Protein AF-A0A927L6U7-F1 (afdb_monomer_lite)

Foldseek 3Di:
DLDDADAADADALQSRLVSLVSLCVSLVDDLVLLQVQLVVVVAHDDSVNSVVSSVDSGQDDLSNLLSNCSSSVHDDPRSVSSSVRSVCNVVDDPPDDDDDDDDDDDDDPPDPPDPDDDDDDDDDDDDDDDDDDDDDDPDDDDDDDDDDDDDD

Secondary structure (DSSP, 8-state):
--PPPPPPPSS-HHHHHHHHHHHHHHHT--HHHHHHHHHHTT----HHHHHHHHHS-SPPPHHHHHHHHHHTT--THHHHHHHHHHHHHHH-S-----------S--STTSSS-----S-S-------------------------------

Structure (mmCIF, N/CA/C/O backbone):
data_AF-A0A927L6U7-F1
#
_entry.id   AF-A0A927L6U7-F1
#
loop_
_atom_site.group_PDB
_atom_site.id
_atom_site.type_symbol
_atom_site.label_atom_id
_atom_site.label_alt_id
_atom_site.label_comp_id
_atom_site.label_asym_id
_atom_site.label_entity_id
_atom_site.label_seq_id
_atom_site.pdbx_PDB_ins_code
_atom_site.Cartn_x
_atom_site.Cartn_y
_atom_site.Cartn_z
_atom_site.occupancy
_atom_site.B_iso_or_equiv
_atom_site.auth_seq_id
_atom_site.auth_comp_id
_atom_site.auth_asym_id
_atom_site.auth_atom_id
_atom_site.pdbx_PDB_model_num
ATOM 1 N N . MET A 1 1 ? -13.674 20.165 -5.636 1.00 50.75 1 MET A N 1
ATOM 2 C CA . MET A 1 1 ? -12.851 19.553 -6.700 1.00 50.75 1 MET A CA 1
ATOM 3 C C . MET A 1 1 ? -12.357 18.213 -6.175 1.00 50.75 1 MET A C 1
ATOM 5 O O . MET A 1 1 ? -11.570 18.210 -5.239 1.00 50.75 1 MET A O 1
ATOM 9 N N . THR A 1 2 ? -12.875 17.089 -6.673 1.00 66.56 2 THR A N 1
ATOM 10 C CA . THR A 1 2 ? -12.403 15.758 -6.253 1.00 66.56 2 THR A CA 1
ATOM 11 C C . THR A 1 2 ? -11.157 15.427 -7.066 1.00 66.56 2 THR A C 1
ATOM 13 O O . THR A 1 2 ? -11.264 15.070 -8.235 1.00 66.56 2 THR A O 1
ATOM 16 N N . THR A 1 3 ? -9.974 15.617 -6.481 1.00 84.38 3 THR A N 1
ATOM 17 C CA . THR A 1 3 ? -8.709 15.210 -7.110 1.00 84.38 3 THR A CA 1
ATOM 18 C C . THR A 1 3 ? -8.702 13.694 -7.300 1.00 84.38 3 THR A C 1
ATOM 20 O O . THR A 1 3 ? -9.001 12.954 -6.362 1.00 84.38 3 THR A O 1
ATOM 23 N N . ALA A 1 4 ? -8.356 13.236 -8.505 1.00 86.94 4 ALA A N 1
ATOM 24 C CA . ALA A 1 4 ? -8.207 11.816 -8.813 1.00 86.94 4 ALA A CA 1
ATOM 25 C C . ALA A 1 4 ? -7.111 11.162 -7.942 1.00 86.94 4 ALA A C 1
ATOM 27 O O . ALA A 1 4 ? -6.140 11.839 -7.586 1.00 86.94 4 ALA A O 1
ATOM 28 N N . PRO A 1 5 ? -7.240 9.869 -7.588 1.00 88.62 5 PRO A N 1
ATOM 29 C CA . PRO A 1 5 ? -6.202 9.170 -6.841 1.00 88.62 5 PRO A CA 1
ATOM 30 C C . PRO A 1 5 ? -4.890 9.123 -7.639 1.00 88.62 5 PRO A C 1
ATOM 32 O O . PRO A 1 5 ? -4.922 8.994 -8.866 1.00 88.62 5 PRO A O 1
ATOM 35 N N . PRO A 1 6 ? -3.727 9.202 -6.969 1.00 92.12 6 PRO A N 1
ATOM 36 C CA . PRO A 1 6 ? -2.445 9.057 -7.642 1.00 92.12 6 PRO A CA 1
ATOM 37 C C . PRO A 1 6 ? -2.305 7.655 -8.242 1.00 92.12 6 PRO A C 1
ATOM 39 O O . PRO A 1 6 ? -2.700 6.658 -7.634 1.00 92.12 6 PRO A O 1
ATOM 42 N N . THR A 1 7 ? -1.705 7.585 -9.426 1.00 93.69 7 THR A N 1
ATOM 43 C CA . THR A 1 7 ? -1.362 6.328 -10.093 1.00 93.69 7 THR A CA 1
ATOM 44 C C . THR A 1 7 ? -0.006 5.807 -9.606 1.00 93.69 7 THR A C 1
ATOM 46 O O . THR A 1 7 ? 0.863 6.607 -9.234 1.00 93.69 7 THR A O 1
ATOM 49 N N . PRO A 1 8 ? 0.212 4.481 -9.610 1.00 94.12 8 PRO A N 1
ATOM 50 C CA . PRO A 1 8 ? 1.513 3.914 -9.284 1.00 94.12 8 PRO A CA 1
ATOM 51 C C . PRO A 1 8 ? 2.572 4.351 -10.311 1.00 94.12 8 PRO A C 1
ATOM 53 O O . PRO A 1 8 ? 2.256 4.534 -11.490 1.00 94.12 8 PRO A O 1
ATOM 56 N N . PRO A 1 9 ? 3.832 4.535 -9.890 1.00 92.00 9 PRO A N 1
ATOM 57 C CA . PRO A 1 9 ? 4.920 4.862 -10.790 1.00 92.00 9 PRO A CA 1
ATOM 58 C C . PRO A 1 9 ? 5.399 3.602 -11.513 1.00 92.00 9 PRO A C 1
ATOM 60 O O . PRO A 1 9 ? 5.211 2.480 -11.050 1.00 92.00 9 PRO A O 1
ATOM 63 N N . THR A 1 10 ? 6.088 3.807 -12.627 1.00 87.00 10 THR A N 1
ATOM 64 C CA . THR A 1 10 ? 6.986 2.802 -13.209 1.00 87.00 10 THR A CA 1
ATOM 65 C C . THR A 1 10 ? 8.406 3.102 -12.726 1.00 87.00 10 THR A C 1
ATOM 67 O O . THR A 1 10 ? 8.743 4.277 -12.575 1.00 87.00 10 THR A O 1
ATOM 70 N N . GLY A 1 11 ? 9.238 2.087 -12.479 1.00 87.19 11 GLY A N 1
ATOM 71 C CA . GLY A 1 11 ? 10.654 2.299 -12.151 1.00 87.19 11 GLY A CA 1
ATOM 72 C C . GLY A 1 11 ? 11.149 1.461 -10.980 1.00 87.19 11 GLY A C 1
ATOM 73 O O . GLY A 1 11 ? 11.176 0.239 -11.078 1.00 87.19 11 GLY A O 1
ATOM 74 N N . ASP A 1 12 ? 11.585 2.125 -9.908 1.00 92.69 12 ASP A N 1
ATOM 75 C CA . ASP A 1 12 ? 12.260 1.507 -8.766 1.00 92.69 12 ASP A CA 1
ATOM 76 C C . ASP A 1 12 ? 11.430 1.528 -7.465 1.00 92.69 12 ASP A C 1
ATOM 78 O O . ASP A 1 12 ? 10.332 2.089 -7.375 1.00 92.69 12 ASP A O 1
ATOM 82 N N . ALA A 1 13 ? 11.972 0.882 -6.429 1.00 95.44 13 ALA A N 1
ATOM 83 C CA . ALA A 1 13 ? 11.335 0.770 -5.121 1.00 95.44 13 ALA A CA 1
ATOM 84 C C . ALA A 1 13 ? 11.180 2.121 -4.398 1.00 95.44 13 ALA A C 1
ATOM 86 O O . ALA A 1 13 ? 10.174 2.339 -3.720 1.00 95.44 13 ALA A O 1
ATOM 87 N N . VAL A 1 14 ? 12.139 3.036 -4.564 1.00 96.06 14 VAL A N 1
ATOM 88 C CA . VAL A 1 14 ? 12.146 4.353 -3.909 1.00 96.06 14 VAL A CA 1
ATOM 89 C C . VAL A 1 14 ? 10.981 5.190 -4.437 1.00 96.06 14 VAL A C 1
ATOM 91 O O . VAL A 1 14 ? 10.171 5.715 -3.665 1.00 96.06 14 VAL A O 1
ATOM 94 N N . ALA A 1 15 ? 10.844 5.257 -5.763 1.00 95.81 15 ALA A N 1
ATOM 95 C CA . ALA A 1 15 ? 9.754 5.946 -6.439 1.00 95.81 15 ALA A CA 1
ATOM 96 C C . ALA A 1 15 ? 8.395 5.352 -6.047 1.00 95.81 15 ALA A C 1
ATOM 98 O O . ALA A 1 15 ? 7.436 6.094 -5.802 1.00 95.81 15 ALA A O 1
ATOM 99 N N . PHE A 1 16 ? 8.320 4.024 -5.931 1.00 97.31 16 PHE A N 1
ATOM 100 C CA . PHE A 1 16 ? 7.114 3.320 -5.509 1.00 97.31 16 PHE A CA 1
ATOM 101 C C . PHE A 1 16 ? 6.679 3.694 -4.091 1.00 97.31 16 PHE A C 1
ATOM 103 O O . PHE A 1 16 ? 5.523 4.073 -3.887 1.00 97.31 16 PHE A O 1
ATOM 110 N N . VAL A 1 17 ? 7.591 3.689 -3.113 1.00 97.38 17 VAL A N 1
ATOM 111 C CA . VAL A 1 17 ? 7.245 4.111 -1.748 1.00 97.38 17 VAL A CA 1
ATOM 112 C C . VAL A 1 17 ? 6.881 5.598 -1.703 1.00 97.38 17 VAL A C 1
ATOM 114 O O . VAL A 1 17 ? 5.909 5.974 -1.044 1.00 97.38 17 VAL A O 1
ATOM 117 N N . ALA A 1 18 ? 7.572 6.456 -2.457 1.00 96.88 18 ALA A N 1
ATOM 118 C CA . ALA A 1 18 ? 7.202 7.866 -2.571 1.00 96.88 18 ALA A CA 1
ATOM 119 C C . ALA A 1 18 ? 5.784 8.057 -3.146 1.00 96.88 18 ALA A C 1
ATOM 121 O O . ALA A 1 18 ? 5.051 8.960 -2.733 1.00 96.88 18 ALA A O 1
ATOM 122 N N . ALA A 1 19 ? 5.354 7.202 -4.074 1.00 97.25 19 ALA A N 1
ATOM 123 C CA . ALA A 1 19 ? 3.979 7.196 -4.561 1.00 97.25 19 ALA A CA 1
ATOM 124 C C . ALA A 1 19 ? 2.981 6.703 -3.504 1.00 97.25 19 ALA A C 1
ATOM 126 O O . ALA A 1 19 ? 1.929 7.321 -3.351 1.00 97.25 19 ALA A O 1
ATOM 127 N N . LEU A 1 20 ? 3.314 5.679 -2.711 1.00 97.56 20 LEU A N 1
ATOM 128 C CA . LEU A 1 20 ? 2.471 5.251 -1.585 1.00 97.56 20 LEU A CA 1
ATOM 129 C C . LEU A 1 20 ? 2.307 6.360 -0.531 1.00 97.56 20 LEU A C 1
ATOM 131 O O . LEU A 1 20 ? 1.214 6.552 0.002 1.00 97.56 20 LEU A O 1
ATOM 135 N N . ARG A 1 21 ? 3.359 7.147 -0.263 1.00 97.50 21 ARG A N 1
ATOM 136 C CA . ARG A 1 21 ? 3.282 8.336 0.610 1.00 97.50 21 ARG A CA 1
ATOM 137 C C . ARG A 1 21 ? 2.318 9.387 0.041 1.00 97.50 21 ARG A C 1
ATOM 139 O O . ARG A 1 21 ? 1.515 9.948 0.786 1.00 97.50 21 ARG A O 1
ATOM 146 N N . ARG A 1 22 ? 2.335 9.614 -1.277 1.00 96.88 22 ARG A N 1
ATOM 147 C CA . ARG A 1 22 ? 1.369 10.497 -1.960 1.00 96.88 22 ARG A CA 1
ATOM 148 C C . ARG A 1 22 ? -0.056 9.949 -1.896 1.00 96.88 22 ARG A C 1
ATOM 150 O O . ARG A 1 22 ? -0.978 10.712 -1.623 1.00 96.88 22 ARG A O 1
ATOM 157 N N . LEU A 1 23 ? -0.237 8.639 -2.070 1.00 97.06 23 LEU A N 1
ATOM 158 C CA . LEU A 1 23 ? -1.537 7.981 -1.930 1.00 97.06 23 LEU A CA 1
ATOM 159 C C . LEU A 1 23 ? -2.097 8.129 -0.509 1.00 97.06 23 LEU A C 1
ATOM 161 O O . LEU A 1 23 ? -3.270 8.461 -0.343 1.00 97.06 23 LEU A O 1
ATOM 165 N N . LYS A 1 24 ? -1.247 7.982 0.516 1.00 96.19 24 LYS A N 1
ATOM 166 C CA . LYS A 1 24 ? -1.626 8.277 1.903 1.00 96.19 24 LYS A CA 1
ATOM 167 C C . LYS A 1 24 ? -2.144 9.701 2.045 1.00 96.19 24 LYS A C 1
ATOM 169 O O . LYS A 1 24 ? -3.215 9.895 2.614 1.00 96.19 24 LYS A O 1
ATOM 174 N N . ALA A 1 25 ? -1.373 10.678 1.568 1.00 96.44 25 ALA A N 1
ATOM 175 C CA . ALA A 1 25 ? -1.727 12.087 1.680 1.00 96.44 25 ALA A CA 1
ATOM 176 C C . ALA A 1 25 ? -3.061 12.380 0.979 1.00 96.44 25 ALA A C 1
ATOM 178 O O . ALA A 1 25 ? -3.921 13.036 1.558 1.00 96.44 25 ALA A O 1
ATOM 179 N N . TRP A 1 26 ? -3.267 11.806 -0.210 1.00 96.44 26 TRP A N 1
ATOM 180 C CA . TRP A 1 26 ? -4.523 11.899 -0.951 1.00 96.44 26 TRP A CA 1
ATOM 181 C C . TRP A 1 26 ? -5.715 11.317 -0.177 1.00 96.44 26 TRP A C 1
ATOM 183 O O . TRP A 1 26 ? -6.782 11.921 -0.155 1.00 96.44 26 TRP A O 1
ATOM 193 N N . SER A 1 27 ? -5.531 10.184 0.511 1.00 94.81 27 SER A N 1
ATOM 194 C CA . SER A 1 27 ? -6.610 9.553 1.287 1.00 94.81 27 SER A CA 1
ATOM 195 C C . SER A 1 27 ? -7.085 10.388 2.485 1.00 94.81 27 SER A C 1
ATOM 197 O O . SER A 1 27 ? -8.159 10.124 3.025 1.00 94.81 27 SER A O 1
ATOM 199 N N . GLY A 1 28 ? -6.269 11.341 2.959 1.00 95.69 28 GLY A N 1
ATOM 200 C CA . GLY A 1 28 ? -6.539 12.138 4.160 1.00 95.69 28 GLY A CA 1
ATOM 201 C C . GLY A 1 28 ? -6.558 11.337 5.470 1.00 95.69 28 GLY A C 1
ATOM 202 O O . GLY A 1 28 ? -6.887 11.880 6.523 1.00 95.69 28 GLY A O 1
ATOM 203 N N . LEU A 1 29 ? -6.217 10.043 5.443 1.00 95.31 29 LEU A N 1
ATOM 204 C CA . LEU A 1 29 ? -6.307 9.174 6.611 1.00 95.31 29 LEU A CA 1
ATOM 205 C C . LEU A 1 29 ? -5.055 9.236 7.491 1.00 95.31 29 LEU A C 1
ATOM 207 O O . LEU A 1 29 ? -3.909 9.070 7.045 1.00 95.31 29 LEU A O 1
ATOM 211 N N . SER A 1 30 ? -5.288 9.332 8.802 1.00 95.69 30 SER A N 1
ATOM 212 C CA . SER A 1 30 ? -4.275 8.983 9.797 1.00 95.69 30 SER A CA 1
ATOM 213 C C . SER A 1 30 ? -3.917 7.498 9.679 1.00 95.69 30 SER A C 1
ATOM 215 O O . SER A 1 30 ? -4.669 6.690 9.136 1.00 95.69 30 SER A O 1
ATOM 217 N N . TYR A 1 31 ? -2.758 7.098 10.196 1.00 95.25 31 TYR A N 1
ATOM 218 C CA . TYR A 1 31 ? -2.370 5.685 10.163 1.00 95.25 31 TYR A CA 1
ATOM 219 C C . TYR A 1 31 ? -3.332 4.776 10.952 1.00 95.25 31 TYR A C 1
ATOM 221 O O . TYR A 1 31 ? -3.599 3.666 10.512 1.00 95.25 31 TYR A O 1
ATOM 229 N N . ARG A 1 32 ? -3.920 5.256 12.060 1.00 94.44 32 ARG A N 1
ATOM 230 C CA . ARG A 1 32 ? -4.980 4.519 12.776 1.00 94.44 32 ARG A CA 1
ATOM 231 C C . ARG A 1 32 ? -6.261 4.403 11.944 1.00 94.44 32 ARG A C 1
ATOM 233 O O . ARG A 1 32 ? -6.969 3.407 12.023 1.00 94.44 32 ARG A O 1
ATOM 240 N N . GLY A 1 33 ? -6.561 5.421 11.132 1.00 96.69 33 GLY A N 1
ATOM 241 C CA . GLY A 1 33 ? -7.657 5.369 10.164 1.00 96.69 33 GLY A CA 1
ATOM 242 C C . GLY A 1 33 ? -7.420 4.328 9.068 1.00 96.69 33 GLY A C 1
ATOM 243 O O . GLY A 1 33 ? -8.349 3.608 8.713 1.00 96.69 33 GLY A O 1
ATOM 244 N N . LEU A 1 34 ? -6.180 4.211 8.582 1.00 96.12 34 LEU A N 1
ATOM 245 C CA . LEU A 1 34 ? -5.787 3.173 7.624 1.00 96.12 34 LEU A CA 1
ATOM 246 C C . LEU A 1 34 ? -5.922 1.768 8.215 1.00 96.12 34 LEU A C 1
ATOM 248 O O . LEU A 1 34 ? -6.489 0.904 7.563 1.00 96.12 34 LEU A O 1
ATOM 252 N N . GLU A 1 35 ? -5.452 1.549 9.442 1.00 95.62 35 GLU A N 1
ATOM 253 C CA . GLU A 1 35 ? -5.568 0.259 10.138 1.00 95.62 35 GLU A CA 1
ATOM 254 C C . GLU A 1 35 ? -7.032 -0.177 10.294 1.00 95.62 35 GLU A C 1
ATOM 256 O O . GLU A 1 35 ? -7.394 -1.305 9.947 1.00 95.62 35 GLU A O 1
ATOM 261 N N . ARG A 1 36 ? -7.903 0.742 10.730 1.00 96.44 36 ARG A N 1
ATOM 262 C CA . ARG A 1 36 ? -9.340 0.473 10.831 1.00 96.44 36 ARG A CA 1
ATOM 263 C C . ARG A 1 36 ? -9.948 0.136 9.466 1.00 96.44 36 ARG A C 1
ATOM 265 O O . ARG A 1 36 ? -10.616 -0.884 9.350 1.00 96.44 36 ARG A O 1
ATOM 272 N N . ARG A 1 3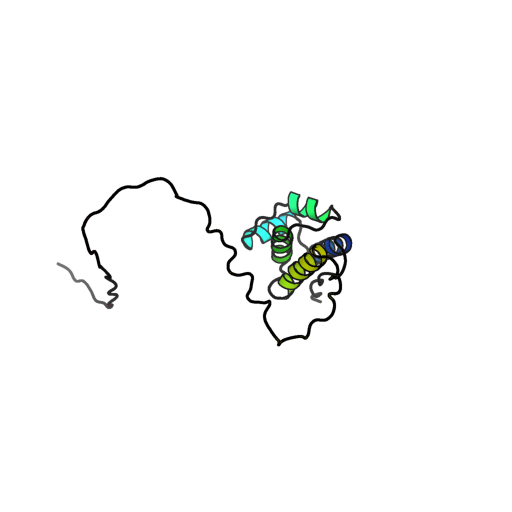7 ? -9.673 0.930 8.424 1.00 95.38 37 ARG A N 1
ATOM 273 C CA . ARG A 1 37 ? -10.194 0.661 7.071 1.00 95.38 37 ARG A CA 1
ATOM 274 C C . ARG A 1 37 ? -9.643 -0.612 6.441 1.00 95.38 37 ARG A C 1
ATOM 276 O O . ARG A 1 37 ? -10.355 -1.257 5.681 1.00 95.38 37 ARG A O 1
ATOM 283 N N . ALA A 1 38 ? -8.393 -0.968 6.723 1.00 92.19 38 ALA A N 1
ATOM 284 C CA . ALA A 1 38 ? -7.829 -2.240 6.289 1.00 92.19 38 ALA A CA 1
ATOM 285 C C . ALA A 1 38 ? -8.614 -3.397 6.916 1.00 92.19 38 ALA A C 1
ATOM 287 O O . ALA A 1 38 ? -9.044 -4.291 6.196 1.00 92.19 38 ALA A O 1
ATOM 288 N N . THR A 1 39 ? -8.885 -3.310 8.221 1.00 92.25 39 THR A N 1
ATOM 289 C CA . THR A 1 39 ? -9.672 -4.308 8.960 1.00 92.25 39 THR A CA 1
ATOM 290 C C . THR A 1 39 ? -11.099 -4.414 8.419 1.00 92.25 39 THR A C 1
ATOM 292 O O . THR A 1 39 ? -11.572 -5.513 8.150 1.00 92.25 39 THR A O 1
ATOM 295 N N . GLU A 1 40 ? -11.767 -3.281 8.177 1.00 91.38 40 GLU A N 1
ATOM 296 C CA . GLU A 1 40 ? -13.096 -3.227 7.542 1.00 91.38 40 GLU A CA 1
ATOM 297 C C . GLU A 1 40 ? -13.099 -3.844 6.133 1.00 91.38 40 GLU A C 1
ATOM 299 O O . GLU A 1 40 ? -14.097 -4.414 5.702 1.00 91.38 40 GLU A O 1
ATOM 304 N N . ALA A 1 41 ? -11.977 -3.756 5.414 1.00 86.88 41 ALA A N 1
ATOM 305 C CA . ALA A 1 41 ? -11.787 -4.374 4.106 1.00 86.88 41 ALA A CA 1
ATOM 306 C C . ALA A 1 41 ? -11.353 -5.854 4.173 1.00 86.88 41 ALA A C 1
ATOM 308 O O . ALA A 1 41 ? -11.117 -6.449 3.125 1.00 86.88 41 ALA A O 1
ATOM 309 N N . GLY A 1 42 ? -11.243 -6.451 5.367 1.00 89.06 42 GLY A N 1
ATOM 310 C CA . GLY A 1 42 ? -10.830 -7.846 5.557 1.00 89.06 42 GLY A CA 1
ATOM 311 C C . GLY A 1 42 ? -9.315 -8.077 5.521 1.00 89.06 42 GLY A C 1
ATOM 312 O O . GLY A 1 42 ? -8.869 -9.217 5.415 1.00 89.06 42 GLY A O 1
ATOM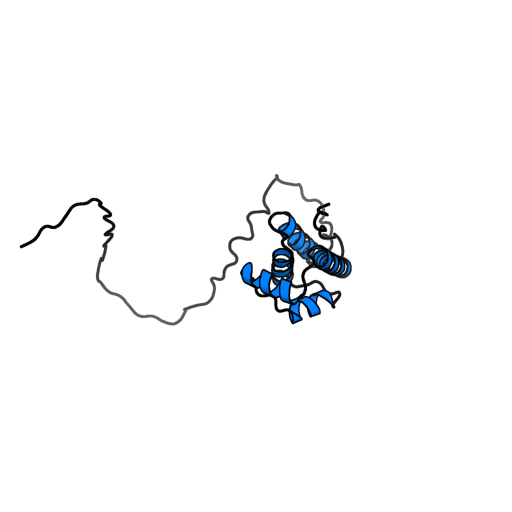 313 N N . HIS A 1 43 ? -8.515 -7.016 5.615 1.00 92.12 43 HIS A N 1
ATOM 314 C CA . HIS A 1 43 ? -7.057 -7.083 5.634 1.00 92.12 43 HIS A CA 1
ATOM 315 C C . HIS A 1 43 ? -6.483 -6.774 7.017 1.00 92.12 43 HIS A C 1
ATOM 317 O O . HIS A 1 43 ? -7.058 -6.030 7.809 1.00 92.12 43 HIS A O 1
ATOM 323 N N . VAL A 1 44 ? -5.275 -7.275 7.276 1.00 91.44 44 VAL A N 1
ATOM 324 C CA . VAL A 1 44 ? -4.515 -6.956 8.489 1.00 91.44 44 VAL A CA 1
ATOM 325 C C . VAL A 1 44 ? -3.370 -6.017 8.123 1.00 91.44 44 VAL A C 1
ATOM 327 O O . VAL A 1 44 ? -2.402 -6.420 7.481 1.00 91.44 44 VAL A O 1
ATOM 330 N N . LEU A 1 45 ? -3.472 -4.754 8.541 1.00 93.44 45 LEU A N 1
ATOM 331 C CA . LEU A 1 45 ? -2.414 -3.758 8.369 1.00 93.44 45 LEU A CA 1
ATOM 332 C C . LEU A 1 45 ? -2.245 -2.940 9.655 1.00 93.44 45 LEU A C 1
ATOM 334 O O . LEU A 1 45 ? -2.888 -1.898 9.806 1.00 93.44 45 LEU A O 1
ATOM 338 N N . PRO A 1 46 ? -1.371 -3.383 10.576 1.00 94.44 46 PRO A N 1
ATOM 339 C CA . PRO A 1 46 ? -1.131 -2.660 11.812 1.00 94.44 46 PRO A CA 1
ATOM 340 C C . PRO A 1 46 ? -0.582 -1.257 11.552 1.00 94.44 46 PRO A C 1
ATOM 342 O O . PRO A 1 46 ? 0.258 -1.068 10.662 1.00 94.44 46 PRO A O 1
ATOM 345 N N . TYR A 1 47 ? -0.967 -0.290 12.387 1.00 92.00 47 TYR A N 1
ATOM 346 C CA . TYR A 1 47 ? -0.470 1.094 12.330 1.00 92.00 47 TYR A CA 1
ATOM 347 C C . TYR A 1 47 ? 1.064 1.161 12.186 1.00 92.00 47 TYR A C 1
ATOM 349 O O . TYR A 1 47 ? 1.596 1.861 11.319 1.00 92.00 47 TYR A O 1
ATOM 357 N N . SER A 1 48 ? 1.780 0.405 13.024 1.00 93.38 48 SER A N 1
ATOM 358 C CA . SER A 1 48 ? 3.246 0.400 13.090 1.00 93.38 48 SER A CA 1
ATOM 359 C C . SER A 1 48 ? 3.878 -0.199 11.838 1.00 93.38 48 SER A C 1
ATOM 361 O O . SER A 1 48 ? 4.947 0.240 11.412 1.00 93.38 48 SER A O 1
ATOM 363 N N . THR A 1 49 ? 3.197 -1.160 11.213 1.00 94.75 49 THR A N 1
ATOM 364 C CA . THR A 1 49 ? 3.629 -1.777 9.959 1.00 94.75 49 THR A CA 1
ATOM 365 C C . THR A 1 49 ? 3.476 -0.792 8.811 1.00 94.75 49 THR A C 1
ATOM 367 O O . THR A 1 49 ? 4.428 -0.602 8.061 1.00 94.75 49 THR A O 1
ATOM 370 N N . ALA A 1 50 ? 2.340 -0.094 8.715 1.00 94.56 50 ALA A N 1
ATOM 371 C CA . ALA A 1 50 ? 2.146 0.948 7.707 1.00 94.56 50 ALA A CA 1
ATOM 372 C C . ALA A 1 50 ? 3.172 2.085 7.856 1.00 94.56 50 ALA A C 1
ATOM 374 O O . ALA A 1 50 ? 3.753 2.524 6.865 1.00 94.56 50 ALA A O 1
ATOM 375 N N . ALA A 1 51 ? 3.442 2.530 9.087 1.00 96.19 51 ALA A N 1
ATOM 376 C CA . ALA A 1 51 ? 4.444 3.561 9.353 1.00 96.19 51 ALA A CA 1
ATOM 377 C C . ALA A 1 51 ? 5.863 3.094 8.987 1.00 96.19 51 ALA A C 1
ATOM 379 O O . ALA A 1 51 ? 6.590 3.804 8.296 1.00 96.19 51 ALA A O 1
ATOM 380 N N . THR A 1 52 ? 6.239 1.876 9.387 1.00 96.06 52 THR A N 1
ATOM 381 C CA . THR A 1 52 ? 7.557 1.302 9.076 1.00 96.06 52 THR A CA 1
ATOM 382 C C . THR A 1 52 ? 7.734 1.083 7.576 1.00 96.06 52 THR A C 1
ATOM 384 O O . THR A 1 52 ? 8.787 1.399 7.031 1.00 96.06 52 THR A O 1
ATOM 387 N N . MET A 1 53 ? 6.705 0.570 6.898 1.00 95.25 53 MET A N 1
ATOM 388 C CA . MET A 1 53 ? 6.699 0.348 5.453 1.00 95.25 53 MET A CA 1
ATOM 389 C C . MET A 1 53 ? 6.942 1.650 4.689 1.00 95.25 53 MET A C 1
ATOM 391 O O . MET A 1 53 ? 7.774 1.678 3.792 1.00 95.25 53 MET A O 1
ATOM 395 N N . LEU A 1 54 ? 6.246 2.730 5.059 1.00 95.75 54 LEU A N 1
ATOM 396 C CA . LEU A 1 54 ? 6.402 4.026 4.396 1.00 95.75 54 LEU A CA 1
ATOM 397 C C . LEU A 1 54 ? 7.670 4.774 4.818 1.00 95.75 54 LEU A C 1
ATOM 399 O O . LEU A 1 54 ? 8.076 5.690 4.111 1.00 95.75 54 LEU A O 1
ATOM 403 N N . GLY A 1 55 ? 8.289 4.426 5.946 1.00 94.62 55 GLY A N 1
ATOM 404 C CA . GLY A 1 55 ? 9.541 5.034 6.408 1.00 94.62 55 GLY A CA 1
ATOM 405 C C . GLY A 1 55 ? 10.800 4.465 5.750 1.00 94.62 55 GLY A C 1
ATOM 406 O O . GLY A 1 55 ? 11.873 5.032 5.912 1.00 94.62 55 GLY A O 1
ATOM 407 N N . ARG A 1 56 ? 10.684 3.351 5.023 1.00 94.06 56 ARG A N 1
ATOM 408 C CA . ARG A 1 56 ? 11.793 2.699 4.315 1.00 94.06 56 ARG A CA 1
ATOM 409 C C . ARG A 1 56 ? 11.708 2.985 2.824 1.00 94.06 56 ARG A C 1
ATOM 411 O O . ARG A 1 56 ? 10.635 3.294 2.324 1.00 94.06 56 ARG A O 1
ATOM 418 N N . ASP A 1 57 ? 12.816 2.791 2.120 1.00 93.19 57 ASP A N 1
ATOM 419 C CA . ASP A 1 57 ? 12.870 2.921 0.659 1.00 93.19 57 ASP A CA 1
ATOM 420 C C . ASP A 1 57 ? 13.010 1.558 -0.052 1.00 93.19 57 ASP A C 1
ATOM 422 O O . ASP A 1 57 ? 13.358 1.472 -1.228 1.00 93.19 57 ASP A O 1
ATOM 426 N N . SER A 1 58 ? 12.728 0.464 0.664 1.00 93.06 58 SER A N 1
ATOM 427 C CA . SER A 1 58 ? 12.685 -0.887 0.106 1.00 93.06 58 SER A CA 1
ATOM 428 C C . SER A 1 58 ? 11.291 -1.2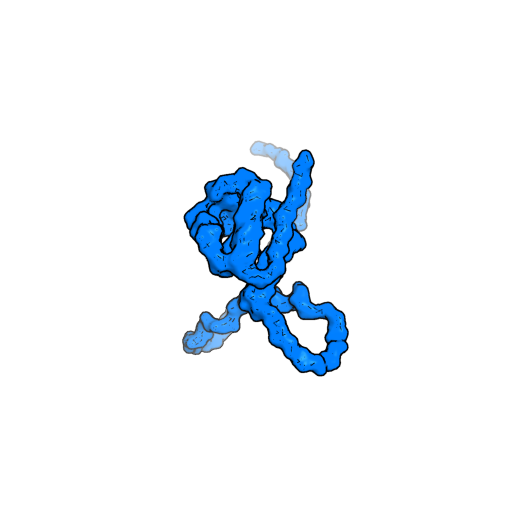45 -0.404 1.00 93.06 58 SER A C 1
ATOM 430 O O . SER A 1 58 ? 10.281 -0.768 0.114 1.00 93.06 58 SER A O 1
ATOM 432 N N . LEU A 1 59 ? 11.229 -2.133 -1.402 1.00 95.94 59 LEU A N 1
ATOM 433 C CA . LEU A 1 59 ? 9.966 -2.550 -2.006 1.00 95.94 59 LEU A CA 1
ATOM 434 C C . LEU A 1 59 ? 9.095 -3.293 -0.973 1.00 95.94 59 LEU A C 1
ATOM 436 O O . LEU A 1 59 ? 9.508 -4.350 -0.480 1.00 95.94 59 LEU A O 1
ATOM 440 N N . PRO A 1 60 ? 7.887 -2.796 -0.645 1.00 95.19 60 PRO A N 1
ATOM 441 C CA . PRO A 1 60 ? 7.013 -3.470 0.307 1.00 95.19 60 PRO A CA 1
ATOM 442 C C . PRO A 1 60 ? 6.535 -4.841 -0.187 1.00 95.19 60 PRO A C 1
ATOM 444 O O . PRO A 1 60 ? 6.518 -5.135 -1.384 1.00 95.19 60 PRO A O 1
ATOM 447 N N . ARG A 1 61 ? 6.108 -5.703 0.743 1.00 94.75 61 ARG A N 1
ATOM 448 C CA . ARG A 1 61 ? 5.484 -6.995 0.406 1.00 94.75 61 ARG A CA 1
ATOM 449 C C . ARG A 1 61 ? 4.123 -6.785 -0.262 1.00 94.75 61 ARG A C 1
ATOM 451 O O . ARG A 1 61 ? 3.440 -5.818 0.057 1.00 94.75 61 ARG A O 1
ATOM 458 N N . GLU A 1 62 ? 3.736 -7.705 -1.145 1.00 95.69 62 GLU A N 1
ATOM 459 C CA . GLU A 1 62 ? 2.510 -7.605 -1.959 1.00 95.69 62 GLU A CA 1
ATOM 460 C C . GLU A 1 62 ? 1.263 -7.413 -1.101 1.00 95.69 62 GLU A C 1
ATOM 462 O O . GLU A 1 62 ? 0.556 -6.426 -1.262 1.00 95.69 62 GLU A O 1
ATOM 467 N N . GLU A 1 63 ? 1.093 -8.276 -0.100 1.00 94.00 63 GLU A N 1
ATOM 468 C CA . GLU A 1 63 ? -0.028 -8.232 0.844 1.00 94.00 63 GLU A CA 1
ATOM 469 C C . GLU A 1 63 ? -0.158 -6.881 1.562 1.00 94.00 63 GLU A C 1
ATOM 471 O O . GLU A 1 63 ? -1.258 -6.368 1.756 1.00 94.00 63 GLU A O 1
ATOM 476 N N . LEU A 1 64 ? 0.972 -6.262 1.927 1.00 95.75 64 LEU A N 1
ATOM 477 C CA . LEU A 1 64 ? 0.966 -4.959 2.596 1.00 95.75 64 LEU A CA 1
ATOM 478 C C . LEU A 1 64 ? 0.551 -3.841 1.639 1.00 95.75 64 LEU A C 1
ATOM 480 O O . LEU A 1 64 ? -0.165 -2.928 2.048 1.00 95.75 64 LEU A O 1
ATOM 484 N N . VAL A 1 65 ? 0.974 -3.916 0.372 1.00 96.88 65 VAL A N 1
ATOM 485 C CA . VAL A 1 65 ? 0.536 -2.979 -0.670 1.00 96.88 65 VAL A CA 1
ATOM 486 C C . VAL A 1 65 ? -0.962 -3.136 -0.914 1.00 96.88 65 VAL A C 1
ATOM 488 O O . VAL A 1 65 ? -1.669 -2.132 -0.889 1.00 96.88 65 VAL A O 1
ATOM 491 N N . ALA A 1 66 ? -1.455 -4.367 -1.072 1.00 96.06 66 ALA A N 1
ATOM 492 C CA . ALA A 1 66 ? -2.874 -4.650 -1.280 1.00 96.06 66 ALA A CA 1
ATOM 493 C C . ALA A 1 66 ? -3.732 -4.073 -0.143 1.00 96.06 66 ALA A C 1
ATOM 495 O O . ALA A 1 66 ? -4.635 -3.269 -0.389 1.00 96.06 66 ALA A O 1
ATOM 496 N N . ALA A 1 67 ? -3.382 -4.390 1.108 1.00 95.81 67 ALA A N 1
ATOM 497 C CA . ALA A 1 67 ? -4.084 -3.892 2.286 1.00 95.81 67 ALA A CA 1
ATOM 498 C C . ALA A 1 67 ? -4.066 -2.357 2.370 1.00 95.81 67 ALA A C 1
ATOM 500 O O . ALA A 1 67 ? -5.082 -1.725 2.666 1.00 95.81 67 ALA A O 1
ATOM 501 N N . PHE A 1 68 ? -2.918 -1.739 2.089 1.00 97.31 68 PHE A N 1
ATOM 502 C CA . PHE A 1 68 ? -2.750 -0.292 2.162 1.00 97.31 68 PHE A CA 1
ATOM 503 C C . PHE A 1 68 ? -3.544 0.448 1.080 1.00 97.31 68 PHE A C 1
ATOM 505 O O . PHE A 1 68 ? -4.223 1.431 1.378 1.00 97.31 68 PHE A O 1
ATOM 512 N N . VAL A 1 69 ? -3.495 -0.029 -0.164 1.00 96.81 69 VAL A N 1
ATOM 513 C CA . VAL A 1 69 ? -4.216 0.552 -1.307 1.00 96.81 69 VAL A CA 1
ATOM 514 C C . VAL A 1 69 ? -5.728 0.416 -1.102 1.00 96.81 69 VAL A C 1
ATOM 516 O O . VAL A 1 69 ? -6.460 1.402 -1.240 1.00 96.81 69 VAL A O 1
ATOM 519 N N . ALA A 1 70 ? -6.186 -0.754 -0.643 1.00 94.56 70 ALA A N 1
ATOM 520 C CA . ALA A 1 70 ? -7.582 -0.988 -0.290 1.00 94.56 70 ALA A CA 1
ATOM 521 C C . ALA A 1 70 ? -8.060 -0.076 0.855 1.00 94.56 70 ALA A C 1
ATOM 523 O O . ALA A 1 70 ? -9.177 0.453 0.785 1.00 94.56 70 ALA A O 1
ATOM 524 N N . ALA A 1 71 ? -7.222 0.152 1.875 1.00 95.88 71 ALA A N 1
ATOM 525 C CA . ALA A 1 71 ? -7.507 1.059 2.990 1.00 95.88 71 ALA A CA 1
ATOM 526 C C . ALA A 1 71 ? -7.546 2.536 2.565 1.00 95.88 71 ALA A C 1
ATOM 528 O O . ALA A 1 71 ? -8.359 3.308 3.078 1.00 95.88 71 ALA A O 1
ATOM 529 N N . CYS A 1 72 ? -6.725 2.928 1.584 1.00 95.88 72 CYS A N 1
ATOM 530 C CA . CYS A 1 72 ? -6.782 4.254 0.965 1.00 95.88 72 CYS A CA 1
ATOM 531 C C . CYS A 1 72 ? -8.059 4.472 0.133 1.00 95.88 72 CYS A C 1
ATOM 533 O O . CYS A 1 72 ? -8.324 5.598 -0.274 1.00 95.88 72 CYS A O 1
ATOM 535 N N . GLY A 1 73 ? -8.865 3.428 -0.092 1.00 93.75 73 GLY A N 1
ATOM 536 C CA . GLY A 1 73 ? -10.111 3.499 -0.856 1.00 93.75 73 GLY A CA 1
ATOM 537 C C . GLY A 1 73 ? -9.932 3.286 -2.361 1.00 93.75 73 GLY A C 1
ATOM 538 O O . GLY A 1 73 ? -10.884 3.471 -3.112 1.00 93.75 73 GLY A O 1
ATOM 539 N N . VAL A 1 74 ? -8.743 2.878 -2.809 1.00 94.25 74 VAL A N 1
ATOM 540 C CA . VAL A 1 74 ? -8.490 2.507 -4.206 1.00 94.25 74 VAL A CA 1
ATOM 541 C C . VAL A 1 74 ? -8.885 1.041 -4.399 1.00 94.25 74 VAL A C 1
ATOM 543 O O . VAL A 1 74 ? -8.493 0.188 -3.604 1.00 94.25 74 VAL A O 1
ATOM 546 N N . ARG A 1 75 ? -9.697 0.749 -5.423 1.00 89.81 75 ARG A N 1
ATOM 547 C CA . ARG A 1 75 ? -10.283 -0.577 -5.701 1.00 89.81 75 ARG A CA 1
ATOM 548 C C . ARG A 1 75 ? -10.288 -0.872 -7.204 1.00 89.81 75 ARG A C 1
ATOM 550 O O . ARG A 1 75 ? -10.084 0.035 -8.010 1.00 89.81 75 ARG A O 1
ATOM 557 N N . GLY A 1 76 ? -10.559 -2.128 -7.563 1.00 90.88 76 GLY A N 1
ATOM 558 C CA . GLY A 1 76 ? -10.665 -2.573 -8.956 1.00 90.88 76 GLY A CA 1
ATOM 559 C C . GLY A 1 76 ? -9.358 -2.389 -9.725 1.00 90.88 76 GLY A C 1
ATOM 560 O O . GLY A 1 76 ? -8.280 -2.512 -9.148 1.00 90.88 76 GLY A O 1
ATOM 561 N N . ASP A 1 77 ? -9.457 -2.029 -11.004 1.00 92.69 77 ASP A N 1
ATOM 562 C CA . ASP A 1 77 ? -8.305 -1.888 -11.907 1.00 92.69 77 ASP A CA 1
ATOM 563 C C . ASP A 1 77 ? -7.232 -0.929 -11.381 1.00 92.69 77 ASP A C 1
ATOM 565 O O . ASP A 1 77 ? -6.038 -1.153 -11.572 1.00 92.69 77 ASP A O 1
ATOM 569 N N . ALA A 1 78 ? -7.640 0.123 -10.666 1.00 92.94 78 ALA A N 1
ATOM 570 C CA . ALA A 1 78 ? -6.700 1.053 -10.060 1.00 92.94 78 ALA A CA 1
ATOM 571 C C . ALA A 1 78 ? -5.871 0.387 -8.953 1.00 92.94 78 ALA A C 1
ATOM 573 O O . ALA A 1 78 ? -4.694 0.702 -8.825 1.00 92.94 78 ALA A O 1
ATOM 574 N N . ALA A 1 79 ? -6.456 -0.527 -8.170 1.00 93.38 79 ALA A N 1
ATOM 575 C CA . ALA A 1 79 ? -5.731 -1.277 -7.146 1.00 93.38 79 ALA A CA 1
ATOM 576 C C . ALA A 1 79 ? -4.821 -2.345 -7.765 1.00 93.38 79 ALA A C 1
ATOM 578 O O . ALA A 1 79 ? -3.669 -2.467 -7.353 1.00 93.38 79 ALA A O 1
ATOM 579 N N . GLU A 1 80 ? -5.302 -3.043 -8.796 1.00 94.81 80 GLU A N 1
ATOM 580 C CA . GLU A 1 80 ? -4.501 -4.008 -9.559 1.00 94.81 80 GLU A CA 1
ATOM 581 C C . GLU A 1 80 ? -3.263 -3.347 -10.170 1.00 94.81 80 GLU A C 1
ATOM 583 O O . GLU A 1 80 ? -2.164 -3.881 -10.059 1.00 94.81 80 GLU A O 1
ATOM 588 N N . ALA A 1 81 ? -3.391 -2.122 -10.694 1.00 95.88 81 ALA A N 1
ATOM 589 C CA . ALA A 1 81 ? -2.253 -1.376 -11.224 1.00 95.88 81 ALA A CA 1
ATOM 590 C C . ALA A 1 81 ? -1.133 -1.166 -10.184 1.00 95.88 81 ALA A C 1
ATOM 592 O O . ALA A 1 81 ? 0.046 -1.161 -10.542 1.00 95.88 81 ALA A O 1
ATOM 593 N N . TRP A 1 82 ? -1.464 -0.999 -8.894 1.00 97.12 82 TRP A N 1
ATOM 594 C CA . TRP A 1 82 ? -0.455 -0.880 -7.832 1.00 97.12 82 TRP A CA 1
ATOM 595 C C . TRP A 1 82 ? 0.290 -2.194 -7.594 1.00 97.12 82 TRP A C 1
ATOM 597 O O . TRP A 1 82 ? 1.500 -2.173 -7.349 1.00 97.12 82 TRP A O 1
ATOM 607 N N . LEU A 1 83 ? -0.414 -3.324 -7.667 1.00 97.06 83 LEU A N 1
ATOM 608 C CA . LEU A 1 83 ? 0.186 -4.650 -7.530 1.00 97.06 83 LEU A CA 1
ATOM 609 C C . LEU A 1 83 ? 1.033 -4.994 -8.758 1.00 97.06 83 LEU A C 1
ATOM 611 O O . LEU A 1 83 ? 2.171 -5.435 -8.602 1.00 97.06 83 LEU A O 1
ATOM 615 N N . ASP A 1 84 ? 0.544 -4.688 -9.958 1.00 95.75 84 ASP A N 1
ATOM 616 C CA . ASP A 1 84 ? 1.273 -4.866 -11.213 1.00 95.75 84 ASP A CA 1
ATOM 617 C C . ASP A 1 84 ? 2.569 -4.046 -11.231 1.00 95.75 84 ASP A C 1
ATOM 619 O O . ASP A 1 84 ? 3.638 -4.575 -11.541 1.00 95.75 84 ASP A O 1
ATOM 623 N N . ALA A 1 85 ? 2.513 -2.773 -10.824 1.00 96.19 85 ALA A N 1
ATOM 624 C CA . ALA A 1 85 ? 3.699 -1.925 -10.725 1.00 96.19 85 ALA A CA 1
ATOM 625 C C . ALA A 1 85 ? 4.724 -2.493 -9.734 1.00 96.19 85 ALA A C 1
ATOM 627 O O . ALA A 1 85 ? 5.917 -2.550 -10.032 1.00 96.19 85 ALA A O 1
ATOM 628 N N . ARG A 1 86 ? 4.268 -2.980 -8.573 1.00 96.12 86 ARG A N 1
ATOM 629 C CA . ARG A 1 86 ? 5.134 -3.647 -7.596 1.00 96.12 86 ARG A CA 1
ATOM 630 C C . ARG A 1 86 ? 5.804 -4.889 -8.194 1.00 96.12 86 ARG A C 1
ATOM 632 O O . ARG A 1 86 ? 7.003 -5.079 -7.997 1.00 96.12 86 ARG A O 1
ATOM 639 N N . VAL A 1 87 ? 5.046 -5.735 -8.893 1.00 95.19 87 VAL A N 1
ATOM 640 C CA . VAL A 1 87 ? 5.569 -6.949 -9.542 1.00 95.19 87 VAL A CA 1
ATOM 641 C C . VAL A 1 87 ? 6.601 -6.585 -10.605 1.00 95.19 87 VAL A C 1
ATOM 643 O O . VAL A 1 87 ? 7.671 -7.185 -10.627 1.00 95.19 87 VAL A O 1
ATOM 646 N N . ALA A 1 88 ? 6.338 -5.564 -11.423 1.00 93.44 88 ALA A N 1
ATOM 647 C CA . ALA A 1 88 ? 7.289 -5.082 -12.420 1.00 93.44 88 ALA A CA 1
ATOM 648 C C . ALA A 1 88 ? 8.617 -4.633 -11.783 1.00 93.44 88 ALA A C 1
ATOM 650 O O . ALA A 1 88 ? 9.684 -5.013 -12.258 1.00 93.44 88 ALA A O 1
ATOM 651 N N . ILE A 1 89 ? 8.563 -3.898 -10.665 1.00 94.12 89 ILE A N 1
ATOM 652 C CA . ILE A 1 89 ? 9.765 -3.490 -9.920 1.00 94.12 89 ILE A CA 1
ATOM 653 C C . ILE A 1 89 ? 10.505 -4.714 -9.364 1.00 94.12 89 ILE A C 1
ATOM 655 O O . ILE A 1 89 ? 11.729 -4.779 -9.428 1.00 94.12 89 ILE A O 1
ATOM 659 N N . ALA A 1 90 ? 9.774 -5.694 -8.823 1.00 93.31 90 ALA A N 1
ATOM 660 C CA . ALA A 1 90 ? 10.363 -6.900 -8.244 1.00 93.31 90 ALA A CA 1
ATOM 661 C C . ALA A 1 90 ? 11.045 -7.795 -9.292 1.00 93.31 90 ALA A C 1
ATOM 663 O O . ALA A 1 90 ? 12.068 -8.408 -8.996 1.00 93.31 90 ALA A O 1
ATOM 664 N N . CYS A 1 91 ? 10.480 -7.883 -10.497 1.00 91.56 91 CYS A N 1
ATOM 665 C CA . CYS A 1 91 ? 11.054 -8.644 -11.605 1.00 91.56 91 CYS A CA 1
ATOM 666 C C . CYS A 1 91 ? 12.230 -7.923 -12.280 1.00 91.56 91 CYS A C 1
ATOM 668 O O . CYS A 1 91 ? 13.041 -8.581 -12.929 1.00 91.56 91 CYS A O 1
ATOM 670 N N . GLY A 1 92 ? 12.335 -6.600 -12.117 1.00 82.19 92 GLY A N 1
ATOM 671 C CA . GLY A 1 92 ? 13.294 -5.776 -12.845 1.00 82.19 92 GLY A CA 1
ATOM 672 C C . GLY A 1 92 ? 12.915 -5.607 -14.325 1.00 82.19 92 GLY A C 1
ATOM 673 O O . GLY A 1 92 ? 11.915 -6.167 -14.789 1.00 82.19 92 GLY A O 1
ATOM 674 N N . PRO A 1 93 ? 13.683 -4.811 -15.092 1.00 71.62 93 PRO A N 1
ATOM 675 C CA . PRO A 1 93 ? 13.463 -4.691 -16.527 1.00 71.62 93 PRO A CA 1
ATOM 676 C C . PRO A 1 93 ? 13.566 -6.079 -17.179 1.00 71.62 93 PRO A C 1
ATOM 678 O O . PRO A 1 93 ? 14.462 -6.848 -16.817 1.00 71.62 93 PRO A O 1
ATOM 681 N N . PRO A 1 94 ? 12.684 -6.420 -18.137 1.00 59.81 94 PRO A N 1
ATOM 682 C CA . PRO A 1 94 ? 12.829 -7.653 -18.892 1.00 59.81 94 PRO A CA 1
ATOM 683 C C . PRO A 1 94 ? 14.226 -7.686 -19.510 1.00 59.81 94 PRO A C 1
ATOM 685 O O . PRO A 1 94 ? 14.579 -6.796 -20.282 1.00 59.81 94 PRO A O 1
ATOM 688 N N . VAL A 1 95 ? 15.023 -8.704 -19.177 1.00 60.12 95 VAL A N 1
ATOM 689 C CA . VAL A 1 95 ? 16.204 -9.039 -19.977 1.00 60.12 95 VAL A CA 1
ATOM 690 C C . VAL A 1 95 ? 15.664 -9.359 -21.362 1.00 60.12 95 VAL A C 1
ATOM 692 O O . VAL A 1 95 ? 14.930 -10.335 -21.505 1.00 60.12 95 VAL A O 1
ATOM 695 N N . GLU A 1 96 ? 15.925 -8.489 -22.337 1.00 57.97 96 GLU A N 1
ATOM 696 C CA . GLU A 1 96 ? 15.331 -8.568 -23.669 1.00 57.97 96 GLU A CA 1
ATOM 697 C C . GLU A 1 96 ? 15.599 -9.962 -24.270 1.00 57.97 96 GLU A C 1
ATOM 699 O O . GLU A 1 96 ? 16.752 -10.315 -24.530 1.00 57.97 96 GLU A O 1
ATOM 704 N N . PRO A 1 97 ? 14.570 -10.816 -24.430 1.00 57.47 97 PRO A N 1
ATOM 705 C CA . PRO A 1 97 ? 14.775 -12.147 -24.965 1.00 57.47 97 PRO A CA 1
ATOM 706 C C . PRO A 1 97 ? 14.944 -12.058 -26.482 1.00 57.47 97 PRO A C 1
ATOM 708 O O . PRO A 1 97 ? 14.134 -11.428 -27.164 1.00 57.47 97 PRO A O 1
ATOM 711 N N . VAL A 1 98 ? 15.965 -12.747 -27.009 1.00 63.59 98 VAL A N 1
ATOM 712 C CA . VAL A 1 98 ? 16.162 -12.983 -28.451 1.00 63.59 98 VAL A CA 1
ATOM 713 C C . VAL A 1 98 ? 14.810 -13.361 -29.084 1.00 63.59 98 VAL A C 1
ATOM 715 O O . VAL A 1 98 ? 14.151 -14.281 -28.581 1.00 63.59 98 VAL A O 1
ATOM 718 N N . PRO A 1 99 ? 14.349 -12.658 -30.137 1.00 65.19 99 PRO A N 1
ATOM 719 C CA . PRO A 1 99 ? 12.985 -12.787 -30.630 1.00 65.19 99 PRO A CA 1
ATOM 720 C C . PRO A 1 99 ? 12.708 -14.211 -31.117 1.00 65.19 99 PRO A C 1
ATOM 722 O O . PRO A 1 99 ? 13.266 -14.667 -32.112 1.00 65.19 99 PRO A O 1
ATOM 725 N N . ARG A 1 100 ? 11.801 -14.907 -30.424 1.00 62.38 100 ARG A N 1
ATOM 726 C CA . ARG A 1 100 ? 11.115 -16.088 -30.960 1.00 62.38 100 ARG A CA 1
ATOM 727 C C . ARG A 1 100 ? 9.809 -15.651 -31.637 1.00 62.38 100 ARG A C 1
ATOM 729 O O . ARG A 1 100 ? 9.187 -14.696 -31.158 1.00 62.38 100 ARG A O 1
ATOM 736 N N . PRO A 1 101 ? 9.387 -16.309 -32.734 1.00 54.78 101 PRO A N 1
ATOM 737 C CA . PRO A 1 101 ? 8.144 -15.983 -33.428 1.00 54.78 101 PRO A CA 1
ATOM 738 C C . PRO A 1 101 ? 6.958 -16.008 -32.459 1.00 54.78 101 PRO A C 1
ATOM 740 O O . PRO A 1 101 ? 6.829 -16.916 -31.639 1.00 54.78 101 PRO A O 1
ATOM 743 N N . ARG A 1 102 ? 6.130 -14.964 -32.515 1.00 58.34 102 ARG A N 1
ATOM 744 C CA . ARG A 1 102 ? 5.001 -14.756 -31.606 1.00 58.34 102 ARG A CA 1
ATOM 745 C C . ARG A 1 102 ? 3.777 -15.525 -32.095 1.00 58.34 102 ARG A C 1
ATOM 747 O O . ARG A 1 102 ? 3.131 -15.076 -33.038 1.00 58.34 102 ARG A O 1
ATOM 754 N N . ASP A 1 103 ? 3.393 -16.576 -31.381 1.00 53.06 103 ASP A N 1
ATOM 755 C CA . ASP A 1 103 ? 2.036 -17.110 -31.472 1.00 53.06 103 ASP A CA 1
ATOM 756 C C . ASP A 1 103 ? 1.086 -16.304 -30.569 1.00 53.06 103 ASP A C 1
ATOM 758 O O . ASP A 1 103 ? 1.215 -16.270 -29.347 1.00 53.06 103 ASP A O 1
ATOM 762 N N . GLY A 1 104 ? 0.155 -15.604 -31.223 1.00 45.84 104 GLY A N 1
ATOM 763 C CA . GLY A 1 104 ? -1.253 -15.453 -30.837 1.00 45.84 104 GLY A CA 1
ATOM 764 C C . GLY A 1 104 ? -1.632 -14.996 -29.420 1.00 45.84 104 GLY A C 1
ATOM 765 O O . GLY A 1 104 ? -1.658 -15.772 -28.476 1.00 45.84 104 GLY A O 1
ATOM 766 N N . ARG A 1 105 ? -2.071 -13.732 -29.341 1.00 49.22 105 ARG A N 1
ATOM 767 C CA . ARG A 1 105 ? -3.034 -13.108 -28.402 1.00 49.22 105 ARG A CA 1
ATOM 768 C C . ARG A 1 105 ? -3.613 -13.958 -27.242 1.00 49.22 105 ARG A C 1
ATOM 770 O O . ARG A 1 105 ? -4.319 -14.933 -27.458 1.00 49.22 105 ARG A O 1
ATOM 777 N N . ALA A 1 106 ? -3.513 -13.361 -26.045 1.00 52.28 106 ALA A N 1
ATOM 778 C CA . ALA A 1 106 ? -4.343 -13.554 -24.842 1.00 52.28 106 ALA A CA 1
ATOM 779 C C . ALA A 1 106 ? -4.096 -14.816 -23.990 1.00 52.28 106 ALA A C 1
ATOM 781 O O . ALA A 1 106 ? -4.808 -15.806 -24.116 1.00 52.28 106 ALA A O 1
ATOM 782 N N . SER A 1 107 ? -3.163 -14.763 -23.020 1.00 53.69 107 SER A N 1
ATOM 783 C CA . SER A 1 107 ? -3.039 -15.872 -22.049 1.00 53.69 107 SER A CA 1
ATOM 784 C C . SER A 1 107 ? -2.411 -15.598 -20.665 1.00 53.69 107 SER A C 1
ATOM 786 O O . SER A 1 107 ? -1.997 -16.560 -20.015 1.00 53.69 107 SER A O 1
ATOM 788 N N . TRP A 1 108 ? -2.385 -14.360 -20.133 1.00 53.69 108 TRP A N 1
ATOM 789 C CA . TRP A 1 108 ? -1.838 -14.136 -18.770 1.00 53.69 108 TRP A CA 1
ATOM 790 C C . TRP A 1 108 ? -2.875 -13.932 -17.646 1.00 53.69 108 TRP A C 1
ATOM 792 O O . TRP A 1 108 ? -2.652 -14.384 -16.526 1.00 53.69 108 TRP A O 1
ATOM 802 N N . ARG A 1 109 ? -4.069 -13.387 -17.932 1.00 48.34 109 ARG A N 1
ATOM 803 C CA . ARG A 1 109 ? -5.102 -13.098 -16.906 1.00 48.34 109 ARG A CA 1
ATOM 804 C C . ARG A 1 109 ? -5.806 -14.328 -16.278 1.00 48.34 109 ARG A C 1
ATOM 806 O O . ARG A 1 109 ? -6.694 -14.151 -15.457 1.00 48.34 109 ARG A O 1
ATOM 813 N N . ARG A 1 110 ? -5.420 -15.570 -16.607 1.00 46.31 110 ARG A N 1
ATOM 814 C CA . ARG A 1 110 ? -5.989 -16.819 -16.034 1.00 46.31 110 ARG A CA 1
ATOM 815 C C . ARG A 1 110 ? -4.924 -17.855 -15.632 1.00 46.31 110 ARG A C 1
ATOM 817 O O . ARG A 1 110 ? -5.105 -19.041 -15.880 1.00 46.31 110 ARG A O 1
ATOM 824 N N . ARG A 1 111 ? -3.777 -17.446 -15.078 1.00 52.16 111 ARG A N 1
ATOM 825 C CA . ARG A 1 111 ? -2.732 -18.405 -14.637 1.00 52.16 111 ARG A CA 1
ATOM 826 C C . ARG A 1 111 ? -2.331 -18.315 -13.158 1.00 52.16 111 ARG A C 1
ATOM 828 O O . ARG A 1 111 ? -1.324 -18.893 -12.775 1.00 52.16 111 ARG A O 1
ATOM 835 N N . ARG A 1 112 ? -3.111 -17.633 -12.310 1.00 47.31 112 ARG A N 1
ATOM 836 C CA . ARG A 1 112 ? -2.855 -17.550 -10.852 1.00 47.31 112 ARG A CA 1
ATOM 837 C C . ARG A 1 112 ? -4.029 -17.969 -9.961 1.00 47.31 112 ARG A C 1
ATOM 839 O O . ARG A 1 112 ? -3.965 -17.814 -8.751 1.00 47.31 112 ARG A O 1
ATOM 846 N N . THR A 1 113 ? -5.072 -18.565 -10.530 1.00 50.62 113 THR A N 1
ATOM 847 C CA . THR A 1 113 ? -5.987 -19.422 -9.767 1.00 50.62 113 THR A CA 1
ATOM 848 C C . THR A 1 113 ? -5.402 -20.837 -9.799 1.00 50.62 113 THR A C 1
ATOM 850 O O . THR A 1 113 ? -5.248 -21.374 -10.892 1.00 50.62 113 THR A O 1
ATOM 853 N N . PHE A 1 114 ? -5.077 -21.400 -8.629 1.00 46.38 114 PHE A N 1
ATOM 854 C CA . PHE A 1 114 ? -4.458 -22.721 -8.376 1.00 46.38 114 PHE A CA 1
ATOM 855 C C . PHE A 1 114 ? -2.918 -22.799 -8.357 1.00 46.38 114 PHE A C 1
ATOM 857 O O . PHE A 1 114 ? -2.297 -23.518 -9.129 1.00 46.38 114 PHE A O 1
ATOM 864 N N . ALA A 1 115 ? -2.304 -22.156 -7.364 1.00 43.38 115 ALA A N 1
ATOM 865 C CA . ALA A 1 115 ? -1.174 -22.762 -6.651 1.00 43.38 115 ALA A CA 1
ATOM 866 C C . ALA A 1 115 ? -1.537 -22.838 -5.157 1.00 43.38 115 ALA A C 1
ATOM 868 O O . ALA A 1 115 ? -0.888 -22.248 -4.299 1.00 43.38 115 ALA A O 1
ATOM 869 N N . MET A 1 116 ? -2.667 -23.497 -4.880 1.00 39.72 116 MET A N 1
ATOM 870 C CA . MET A 1 116 ? -3.054 -23.926 -3.541 1.00 39.72 116 MET A CA 1
ATOM 871 C C . MET A 1 116 ? -2.449 -25.317 -3.327 1.00 39.72 116 MET A C 1
ATOM 873 O O . MET A 1 116 ? -2.474 -26.158 -4.224 1.00 39.72 116 MET A O 1
ATOM 877 N N . ALA A 1 117 ? -1.824 -25.493 -2.173 1.00 45.03 117 ALA A N 1
ATOM 878 C CA . ALA A 1 117 ? -1.059 -26.659 -1.774 1.00 45.03 117 ALA A CA 1
ATOM 879 C C . ALA A 1 117 ? -1.840 -27.978 -1.895 1.00 45.03 117 ALA A C 1
ATOM 881 O O . ALA A 1 117 ? -2.870 -28.129 -1.252 1.00 45.03 117 ALA A O 1
ATOM 882 N N . VAL A 1 118 ? -1.279 -28.963 -2.605 1.00 45.44 118 VAL A N 1
ATOM 883 C CA . VAL A 1 118 ? -1.468 -30.390 -2.291 1.00 45.44 118 VAL A CA 1
ATOM 884 C C . VAL A 1 118 ? -0.170 -31.131 -2.606 1.00 45.44 118 VAL A C 1
ATOM 886 O O . VAL A 1 118 ? 0.029 -31.628 -3.706 1.00 45.44 118 VAL A O 1
ATOM 889 N N . ALA A 1 119 ? 0.731 -31.182 -1.631 1.00 44.38 119 ALA A N 1
ATOM 890 C CA . ALA A 1 119 ? 1.685 -32.276 -1.475 1.00 44.38 119 ALA A CA 1
ATOM 891 C C . ALA A 1 119 ? 2.294 -32.164 -0.078 1.00 44.38 119 ALA A C 1
ATOM 893 O O . ALA A 1 119 ? 3.328 -31.527 0.089 1.00 44.38 119 ALA A O 1
ATOM 894 N N . LEU A 1 120 ? 1.586 -32.709 0.917 1.00 50.41 120 LEU A N 1
ATOM 895 C CA . LEU A 1 120 ? 2.126 -33.482 2.046 1.00 50.41 120 LEU A CA 1
ATOM 896 C C . LEU A 1 120 ? 1.070 -33.587 3.153 1.00 50.41 120 LEU A C 1
ATOM 898 O O . LEU A 1 120 ? 1.043 -32.787 4.083 1.00 50.41 120 LEU A O 1
ATOM 902 N N . ALA A 1 121 ? 0.222 -34.612 3.066 1.00 42.59 121 ALA A N 1
ATOM 903 C CA . ALA A 1 121 ? -0.326 -35.271 4.245 1.00 42.59 121 ALA A CA 1
ATOM 904 C C . ALA A 1 121 ? -0.737 -36.709 3.895 1.00 42.59 121 ALA A C 1
ATOM 906 O O . ALA A 1 121 ? -1.453 -36.935 2.925 1.00 42.59 121 ALA A O 1
ATOM 907 N N . ALA A 1 122 ? -0.288 -37.637 4.742 1.00 40.56 122 ALA A N 1
ATOM 908 C CA . ALA A 1 122 ? -0.695 -39.037 4.865 1.00 40.56 122 ALA A CA 1
ATOM 909 C C . ALA A 1 122 ? -0.144 -40.050 3.842 1.00 40.56 122 ALA A C 1
ATOM 911 O O . ALA A 1 122 ? -0.873 -40.654 3.063 1.00 40.56 122 ALA A O 1
ATOM 912 N N . ALA A 1 123 ? 1.148 -40.354 3.974 1.00 49.41 123 ALA A N 1
ATOM 913 C CA . ALA A 1 123 ? 1.643 -41.707 3.740 1.00 49.41 123 ALA A CA 1
ATOM 914 C C . ALA A 1 123 ? 2.153 -42.278 5.067 1.00 49.41 123 ALA A C 1
ATOM 916 O O . ALA A 1 123 ? 3.336 -42.162 5.356 1.00 49.41 123 ALA A O 1
ATOM 917 N N . LEU A 1 124 ? 1.267 -42.875 5.872 1.00 50.19 124 LEU A N 1
ATOM 918 C CA . LEU A 1 124 ? 1.642 -43.875 6.876 1.00 50.19 124 LEU A CA 1
ATOM 919 C C . LEU A 1 124 ? 0.518 -44.921 7.017 1.00 50.19 124 LEU A C 1
ATOM 921 O O . LEU A 1 124 ? -0.492 -44.687 7.665 1.00 50.19 124 LEU A O 1
ATOM 925 N N . LEU A 1 125 ? 0.768 -46.068 6.378 1.00 51.97 125 LEU A N 1
ATOM 926 C CA . LEU A 1 125 ? 0.420 -47.436 6.789 1.00 51.97 125 LEU A CA 1
ATOM 927 C C . LEU A 1 125 ? -1.060 -47.817 7.005 1.00 51.97 125 LEU A C 1
ATOM 929 O O . LEU A 1 125 ? -1.585 -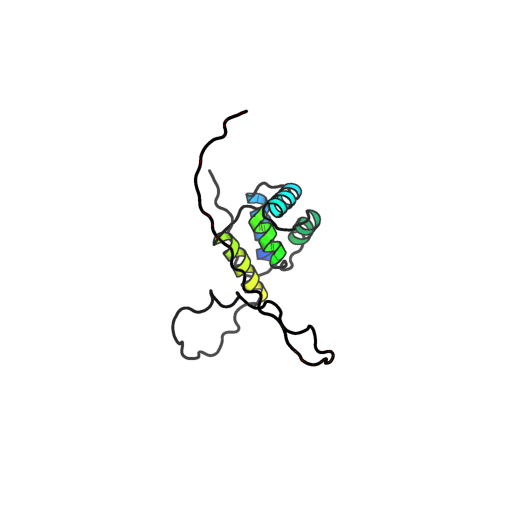47.750 8.106 1.00 51.97 125 LEU A O 1
ATOM 933 N N . GLY A 1 126 ? -1.652 -48.377 5.944 1.00 41.91 126 GLY A N 1
ATOM 934 C CA . GLY A 1 126 ? -2.166 -49.758 5.916 1.00 41.91 126 GLY A CA 1
ATOM 935 C C . GLY A 1 126 ? -3.226 -50.202 6.935 1.00 41.91 126 GLY A C 1
ATOM 936 O O . GLY A 1 126 ? -2.936 -50.404 8.106 1.00 41.91 126 GLY A O 1
ATOM 937 N N . GLY A 1 127 ? -4.413 -50.553 6.434 1.00 42.28 127 GLY A N 1
ATOM 938 C CA . GLY A 1 127 ? -5.371 -51.407 7.143 1.00 42.28 127 GLY A CA 1
ATOM 939 C C . GLY A 1 127 ? -6.580 -51.745 6.269 1.00 42.28 127 GLY A C 1
ATOM 940 O O . GLY A 1 127 ? -7.108 -50.871 5.598 1.00 42.28 127 GLY A O 1
ATOM 941 N N . ALA A 1 128 ? -6.957 -53.021 6.216 1.00 45.19 128 ALA A N 1
ATOM 942 C CA . ALA A 1 128 ? -7.705 -53.667 5.139 1.00 45.19 128 ALA A CA 1
ATOM 943 C C . ALA A 1 128 ? -9.250 -53.657 5.262 1.00 45.19 128 ALA A C 1
ATOM 945 O O . ALA A 1 128 ? -9.805 -53.570 6.349 1.00 45.19 128 ALA A O 1
ATOM 946 N N . SER A 1 129 ? -9.884 -53.798 4.090 1.00 46.62 129 SER A N 1
ATOM 947 C CA . SER A 1 129 ? -11.226 -54.277 3.697 1.00 46.62 129 SER A CA 1
ATOM 948 C C . SER A 1 129 ? -12.281 -54.660 4.757 1.00 46.62 129 SER A C 1
ATOM 950 O O . SER A 1 129 ? -12.056 -55.586 5.528 1.00 46.62 129 SER A O 1
ATOM 952 N N . ALA A 1 130 ? -13.508 -54.121 4.632 1.00 41.41 130 ALA A N 1
ATOM 953 C CA . ALA A 1 130 ? -14.709 -54.818 4.112 1.00 41.41 130 ALA A CA 1
ATOM 954 C C . ALA A 1 130 ? -16.042 -54.122 4.504 1.00 41.41 130 ALA A C 1
ATOM 956 O O . ALA A 1 130 ? -16.256 -53.808 5.665 1.00 41.41 130 ALA A O 1
ATOM 957 N N . ALA A 1 131 ? -16.936 -54.001 3.511 1.00 45.06 131 ALA A N 1
ATOM 958 C CA . ALA A 1 131 ? -18.410 -54.030 3.557 1.00 45.06 131 ALA A CA 1
ATOM 959 C C . ALA A 1 131 ? -19.235 -53.031 4.412 1.00 45.06 131 ALA A C 1
ATOM 961 O O . ALA A 1 131 ? -19.118 -52.953 5.628 1.00 45.06 131 ALA A O 1
ATOM 962 N N . GLY A 1 132 ? -20.233 -52.433 3.743 1.00 34.62 132 GLY A N 1
ATOM 963 C CA . GLY A 1 132 ? -21.407 -51.777 4.340 1.00 34.62 132 GLY A CA 1
ATOM 964 C C . GLY A 1 132 ? -21.218 -50.268 4.519 1.00 34.62 132 GLY A C 1
ATOM 965 O O . GLY A 1 132 ? -20.163 -49.821 4.929 1.00 34.62 132 GLY A O 1
ATOM 966 N N . ALA A 1 133 ? -22.157 -49.388 4.216 1.00 44.72 133 ALA A N 1
ATOM 967 C CA . ALA A 1 133 ? -23.514 -49.522 3.733 1.00 44.72 133 ALA A CA 1
ATOM 968 C C . ALA A 1 133 ? -23.835 -48.232 2.963 1.00 44.72 133 ALA A C 1
ATOM 970 O O . ALA A 1 133 ? -23.283 -47.170 3.253 1.00 44.72 133 ALA A O 1
ATOM 971 N N . LEU A 1 134 ? -24.708 -48.351 1.965 1.00 52.72 134 LEU A N 1
ATOM 972 C CA . LEU A 1 134 ? -25.352 -47.211 1.339 1.00 52.72 134 LEU A CA 1
ATOM 973 C C . LEU A 1 134 ? -26.122 -46.443 2.419 1.00 52.72 134 LEU A C 1
ATOM 975 O O . LEU A 1 134 ? -26.994 -47.013 3.070 1.00 52.72 134 LEU A O 1
ATOM 979 N N . SER A 1 135 ? -25.839 -45.157 2.557 1.00 51.25 135 SER A N 1
ATOM 980 C CA . SER A 1 135 ? -26.846 -44.192 2.985 1.00 51.25 135 SER A CA 1
ATOM 981 C C . SER A 1 135 ? -26.821 -43.072 1.961 1.00 51.25 135 SER A C 1
ATOM 983 O O . SER A 1 135 ? -26.126 -42.067 2.094 1.00 51.25 135 SER A O 1
ATOM 985 N N . ASP A 1 136 ? -27.511 -43.365 0.864 1.00 50.41 136 ASP A N 1
ATOM 986 C CA . ASP A 1 136 ? -28.299 -42.370 0.158 1.00 50.41 136 ASP A CA 1
ATOM 987 C C . ASP A 1 136 ? -29.316 -41.838 1.171 1.00 50.41 136 ASP A C 1
ATOM 989 O O . ASP A 1 136 ? -30.004 -42.644 1.784 1.00 50.41 136 ASP A O 1
ATOM 993 N N . ASP A 1 137 ? -29.351 -40.530 1.389 1.00 52.84 137 ASP A N 1
ATOM 994 C CA . ASP A 1 137 ? -30.570 -39.832 1.798 1.00 52.84 137 ASP A CA 1
ATOM 995 C C . ASP A 1 137 ? -30.401 -38.359 1.412 1.00 52.84 137 ASP A C 1
ATOM 997 O O . ASP A 1 137 ? -30.033 -37.474 2.190 1.00 52.84 137 ASP A O 1
ATOM 1001 N N . VAL A 1 138 ? -30.620 -38.116 0.119 1.00 51.03 138 VAL A N 1
ATOM 1002 C CA . VAL A 1 138 ? -31.169 -36.847 -0.347 1.00 51.03 138 VAL A CA 1
ATOM 1003 C C . VAL A 1 138 ? -32.598 -36.775 0.178 1.00 51.03 138 VAL A C 1
ATOM 1005 O O . VAL A 1 138 ? -33.498 -37.383 -0.387 1.00 51.03 138 VAL A O 1
ATOM 1008 N N . GLU A 1 139 ? -32.820 -35.970 1.211 1.00 46.41 139 GLU A N 1
ATOM 1009 C CA . GLU A 1 139 ? -34.155 -35.454 1.500 1.00 46.41 139 GLU A CA 1
ATOM 1010 C C . GLU A 1 139 ? -34.110 -33.926 1.526 1.00 46.41 139 GLU A C 1
ATOM 1012 O O . GLU A 1 139 ? -33.959 -33.259 2.550 1.00 46.41 139 GLU A O 1
ATOM 1017 N N . VAL A 1 140 ? -34.195 -33.361 0.321 1.00 46.22 140 VAL A N 1
ATOM 1018 C CA . VAL A 1 140 ? -34.716 -32.015 0.106 1.00 46.22 140 VAL A CA 1
ATOM 1019 C C . VAL A 1 140 ? -36.110 -32.192 -0.475 1.00 46.22 140 VAL A C 1
ATOM 1021 O O . VAL A 1 140 ? -36.263 -32.305 -1.688 1.00 46.22 140 VAL A O 1
ATOM 1024 N N . GLU A 1 141 ? -37.128 -32.133 0.377 1.00 44.53 141 GLU A N 1
ATOM 1025 C CA . GLU A 1 141 ? -38.436 -31.641 -0.042 1.00 44.53 141 GLU A CA 1
ATOM 1026 C C . GLU A 1 141 ? -38.755 -30.351 0.715 1.00 44.53 141 GLU A C 1
ATOM 1028 O O . GLU A 1 141 ? -39.104 -30.317 1.894 1.00 44.53 141 GLU A O 1
ATOM 1033 N N . ARG A 1 142 ? -38.586 -29.237 -0.005 1.00 47.28 142 ARG A N 1
ATOM 1034 C CA . ARG A 1 142 ? -39.309 -28.002 0.273 1.00 47.28 142 ARG A CA 1
ATOM 1035 C C . ARG A 1 142 ? -40.657 -28.087 -0.428 1.00 47.28 142 ARG A C 1
ATOM 1037 O O . ARG A 1 142 ? -40.730 -27.878 -1.635 1.00 47.28 142 ARG A O 1
ATOM 1044 N N . THR A 1 143 ? -41.703 -28.217 0.366 1.00 54.19 143 THR A N 1
ATOM 1045 C CA . THR A 1 143 ? -43.091 -27.959 -0.030 1.00 54.19 143 THR A CA 1
ATOM 1046 C C . THR A 1 143 ? -43.773 -27.557 1.279 1.00 54.19 143 THR A C 1
ATOM 1048 O O . THR A 1 143 ? -43.957 -28.361 2.175 1.00 54.19 143 THR A O 1
ATOM 1051 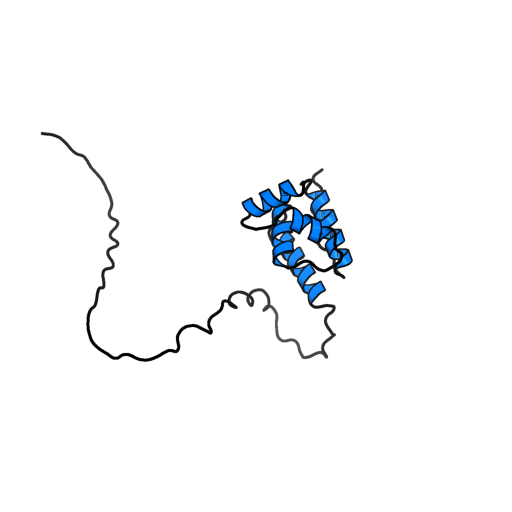N N . GLY A 1 144 ? -43.920 -26.276 1.606 1.00 49.50 144 GLY A N 1
ATOM 1052 C CA . GLY A 1 144 ? -44.688 -25.306 0.846 1.00 49.50 144 GLY A CA 1
ATOM 1053 C C . GLY A 1 144 ? -46.135 -25.339 1.342 1.00 49.50 144 GLY A C 1
ATOM 1054 O O . GLY A 1 144 ? -46.866 -26.265 1.026 1.00 49.50 144 GLY A O 1
ATOM 1055 N N . THR A 1 145 ? -46.543 -24.273 2.040 1.00 46.19 145 THR A N 1
ATOM 1056 C CA . THR A 1 145 ? -47.933 -23.774 2.062 1.00 46.19 145 THR A CA 1
ATOM 1057 C C . THR A 1 145 ? -48.907 -24.363 3.104 1.00 46.19 145 THR A C 1
ATOM 1059 O O . THR A 1 145 ? -49.707 -25.241 2.824 1.00 46.19 145 THR A O 1
ATOM 1062 N N . SER A 1 146 ? -48.974 -23.640 4.230 1.00 45.97 146 SER A N 1
ATOM 1063 C CA . SER A 1 146 ? -50.187 -22.954 4.723 1.00 45.97 146 SER A CA 1
ATOM 1064 C C . SER A 1 146 ? -51.236 -23.693 5.578 1.00 45.97 146 SER A C 1
ATOM 1066 O O . SER A 1 146 ? -51.602 -24.835 5.349 1.00 45.97 146 SER A O 1
ATOM 1068 N N . LEU A 1 147 ? -51.808 -22.876 6.478 1.00 46.84 147 LEU A N 1
ATOM 1069 C CA . LEU A 1 147 ? -53.145 -22.926 7.091 1.00 46.84 147 LEU A CA 1
ATOM 1070 C C . LEU A 1 147 ? -53.370 -23.698 8.412 1.00 46.84 147 LEU A C 1
ATOM 1072 O O . LEU A 1 147 ? -53.780 -24.848 8.442 1.00 46.84 147 LEU A O 1
ATOM 1076 N N . ARG A 1 148 ? -53.341 -22.882 9.483 1.00 47.59 148 ARG A N 1
ATOM 1077 C CA . ARG A 1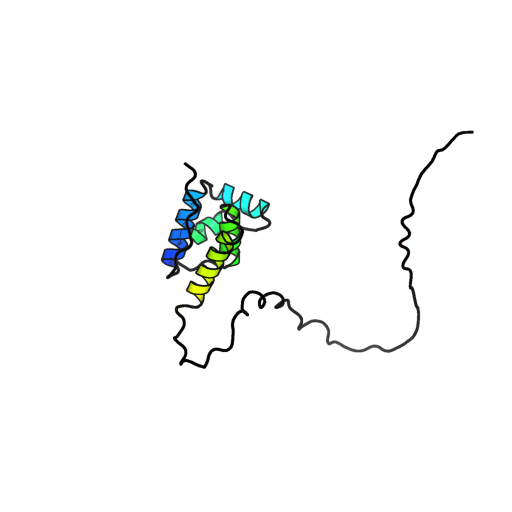 148 ? -54.454 -22.622 10.430 1.00 47.59 148 ARG A CA 1
ATOM 1078 C C . ARG A 1 148 ? -54.740 -23.667 11.531 1.00 47.59 148 ARG A C 1
ATOM 1080 O O . ARG A 1 148 ? -55.255 -24.735 11.233 1.00 47.59 148 ARG A O 1
ATOM 1087 N N . PRO A 1 149 ? -54.609 -23.300 12.823 1.00 56.47 149 PRO A N 1
ATOM 1088 C CA . PRO A 1 149 ? -55.262 -24.032 13.906 1.00 56.47 149 PRO A CA 1
ATOM 1089 C C . PRO A 1 149 ? -56.700 -23.519 14.118 1.00 56.47 149 PRO A C 1
ATOM 1091 O O . PRO A 1 149 ? -56.974 -22.327 13.924 1.00 56.47 149 PRO A O 1
ATOM 1094 N N . PRO A 1 150 ? -57.620 -24.388 14.568 1.00 52.72 150 PRO A N 1
ATOM 1095 C CA . PRO A 1 150 ? -58.350 -24.018 15.779 1.00 52.72 150 PRO A CA 1
ATOM 1096 C C . PRO A 1 150 ? -58.615 -25.176 16.764 1.00 52.72 150 PRO A C 1
ATOM 1098 O O . PRO A 1 150 ? -59.118 -26.229 16.399 1.00 52.72 150 PRO A O 1
ATOM 1101 N N . ARG A 1 151 ? -58.304 -24.867 18.031 1.00 45.62 151 ARG A N 1
ATOM 1102 C CA . ARG A 1 151 ? -59.070 -25.025 19.287 1.00 45.62 151 ARG A CA 1
ATOM 1103 C C . ARG A 1 151 ? -59.878 -26.301 19.567 1.00 45.62 151 ARG A C 1
ATOM 1105 O O . ARG A 1 151 ? -60.863 -26.590 18.897 1.00 45.62 151 ARG A O 1
ATOM 1112 N N . SER A 1 152 ? -59.609 -26.875 20.740 1.00 58.22 152 SER A N 1
ATOM 1113 C CA . SER A 1 152 ? -60.611 -27.291 21.735 1.00 58.22 152 SER A CA 1
ATOM 1114 C C . SER A 1 152 ? -60.018 -27.096 23.126 1.00 58.22 152 SER A C 1
ATOM 1116 O O . SER A 1 152 ? -58.811 -27.392 23.265 1.00 58.22 152 SER A O 1
#

Radius of gyration: 26.49 Å; chains: 1; bounding box: 77×74×55 Å

Sequence (152 aa):
MTTAPPTPPTGDAVAFVAALRRLKAWSGLSYRGLERRATEAGHVLPYSTAATMLGRDSLPREELVAAFVAACGVRGDAAEAWLDARVAIACGPPVEPVPRPRDGRASWRRRRTFAMAVALAAALLGGASAAGALSDDVEVERTGTSLRPPRS

pLDDT: mean 76.25, std 22.11, range [34.62, 97.56]

Organism: NCBI:txid2746961